Protein AF-A0A537FIA8-F1 (afdb_monomer)

Radius of gyration: 10.34 Å; Cα contacts (8 Å, |Δi|>4): 95; chains: 1; bounding box: 21×28×25 Å

Nearest PDB structures (foldseek):
  8uu8-assembly1_v  TM=8.617E-01  e=5.278E-02  Listeria monocytogenes EGD-e
  8kab-assembly1_h  TM=7.906E-01  e=1.594E-01  Mycolicibacterium smegmatis MC2 155
  7yla-assembly1_6  TM=6.795E-01  e=1.247E-01  Escherichia coli
  5u99-assembly1_A  TM=6.819E-01  e=9.46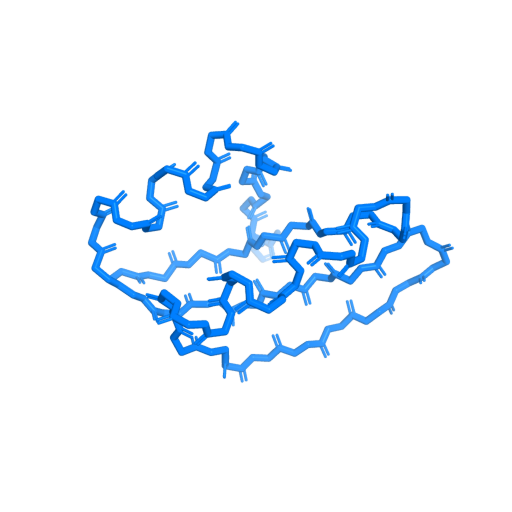3E-01  Mycobacterium tuberculosis H37Rv
  7yrj-assembly4_D  TM=5.210E-01  e=7.636E+00  Homo sapiens

Structure (mmCIF, N/CA/C/O backbone):
data_AF-A0A537FIA8-F1
#
_entry.id   AF-A0A537FIA8-F1
#
loop_
_atom_site.group_PDB
_atom_site.id
_atom_site.type_symbol
_atom_site.label_atom_id
_atom_site.label_alt_id
_atom_site.label_comp_id
_atom_site.label_asym_id
_atom_site.label_entity_id
_atom_site.label_seq_id
_atom_site.pdbx_PDB_ins_code
_atom_site.Cartn_x
_atom_site.Cartn_y
_atom_site.Cartn_z
_atom_site.occupancy
_atom_site.B_iso_or_equiv
_atom_site.auth_seq_id
_atom_site.auth_comp_id
_atom_site.auth_asym_id
_atom_site.auth_atom_id
_atom_site.pdbx_PDB_model_num
ATOM 1 N N . VAL A 1 1 ? -8.810 1.230 9.793 1.00 94.88 1 VAL A N 1
ATOM 2 C CA . VAL A 1 1 ? -8.193 2.581 9.750 1.00 94.88 1 VAL A CA 1
ATOM 3 C C . VAL A 1 1 ? -7.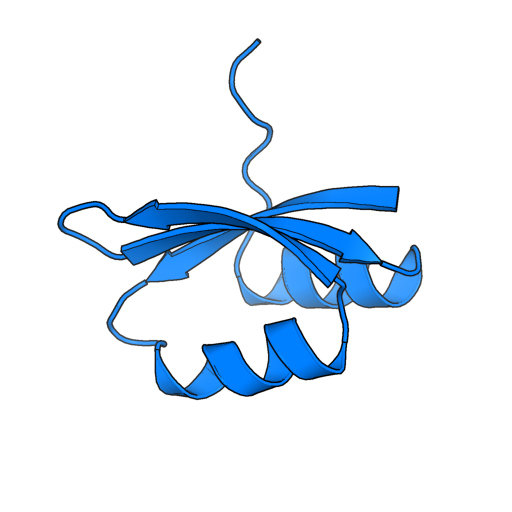769 2.904 8.326 1.00 94.88 1 VAL A C 1
ATOM 5 O O . VAL A 1 1 ? -7.666 1.974 7.532 1.00 94.88 1 VAL A O 1
ATOM 8 N N . GLU A 1 2 ? -7.546 4.180 8.003 1.00 95.81 2 GLU A N 1
ATOM 9 C CA . GLU A 1 2 ? -7.058 4.609 6.684 1.00 95.81 2 GLU A CA 1
ATOM 10 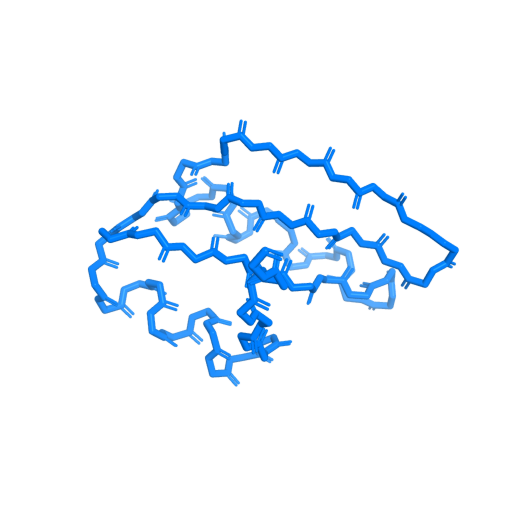C C . GLU A 1 2 ? -5.625 5.147 6.737 1.00 95.81 2 GLU A C 1
ATOM 12 O O . GLU A 1 2 ? -5.192 5.729 7.741 1.00 95.81 2 GLU A O 1
ATOM 17 N N . ALA A 1 3 ? -4.891 4.953 5.645 1.00 94.38 3 ALA A N 1
ATOM 18 C CA . ALA A 1 3 ? -3.559 5.509 5.443 1.00 94.38 3 ALA A CA 1
ATOM 19 C C . ALA A 1 3 ? -3.272 5.725 3.953 1.00 94.38 3 ALA A C 1
ATOM 21 O O . ALA A 1 3 ? -3.894 5.093 3.102 1.00 94.38 3 ALA A O 1
ATOM 22 N N . GLU A 1 4 ? -2.310 6.594 3.656 1.00 94.94 4 GLU A N 1
ATOM 23 C CA . GLU A 1 4 ? -1.679 6.681 2.341 1.00 94.94 4 GLU A CA 1
ATOM 24 C C . GLU A 1 4 ? -0.284 6.046 2.434 1.00 94.94 4 GLU A C 1
ATOM 26 O O . GLU A 1 4 ? 0.502 6.346 3.342 1.00 94.94 4 GLU A O 1
ATOM 31 N N . LEU A 1 5 ? -0.011 5.114 1.525 1.00 94.31 5 LEU A N 1
ATOM 32 C CA . LEU A 1 5 ? 1.269 4.427 1.384 1.00 94.31 5 LEU A CA 1
ATOM 33 C C . LEU A 1 5 ? 1.901 4.848 0.063 1.00 94.31 5 LEU A C 1
ATOM 35 O O . LEU A 1 5 ? 1.200 4.946 -0.942 1.00 94.31 5 LEU A O 1
ATOM 39 N N . PHE A 1 6 ? 3.214 5.055 0.049 1.00 94.25 6 PHE A N 1
ATOM 40 C CA . PHE A 1 6 ? 3.957 5.252 -1.190 1.00 94.25 6 PHE A CA 1
ATOM 41 C C . PHE A 1 6 ? 4.739 3.985 -1.521 1.00 94.25 6 PHE A C 1
ATOM 43 O O . PHE A 1 6 ? 5.576 3.547 -0.736 1.00 94.25 6 PHE A O 1
ATOM 50 N N . LEU A 1 7 ? 4.472 3.403 -2.686 1.00 94.25 7 LEU A N 1
ATOM 51 C CA . LEU A 1 7 ? 5.203 2.251 -3.191 1.00 94.25 7 LEU A CA 1
ATOM 52 C C . LEU A 1 7 ? 6.083 2.691 -4.369 1.00 94.25 7 LEU A C 1
ATOM 54 O O . LEU A 1 7 ? 5.544 2.964 -5.445 1.00 94.25 7 LEU A O 1
ATOM 58 N N . PRO A 1 8 ? 7.419 2.746 -4.211 1.00 94.19 8 PRO A N 1
ATOM 59 C CA . PRO A 1 8 ? 8.302 3.084 -5.319 1.00 94.19 8 PRO A CA 1
ATOM 60 C C . PRO A 1 8 ? 8.258 1.996 -6.395 1.00 94.19 8 PRO A C 1
ATOM 62 O O . PRO A 1 8 ? 8.060 0.813 -6.098 1.00 94.19 8 PRO A O 1
ATOM 65 N N . TRP A 1 9 ? 8.517 2.361 -7.652 1.00 94.38 9 TRP A N 1
ATOM 66 C CA . TRP A 1 9 ? 8.522 1.398 -8.760 1.00 94.38 9 TRP A CA 1
ATOM 67 C C . TRP A 1 9 ? 9.535 0.267 -8.583 1.00 94.38 9 TRP A C 1
ATOM 69 O O . TRP A 1 9 ? 9.272 -0.865 -8.986 1.00 94.38 9 TRP A O 1
ATOM 79 N N . SER A 1 10 ? 10.643 0.530 -7.890 1.00 94.94 10 SER A N 1
ATOM 80 C CA . SER A 1 10 ? 11.628 -0.488 -7.510 1.00 94.94 10 SER A CA 1
ATOM 81 C C . SER A 1 10 ? 11.066 -1.582 -6.585 1.00 94.94 10 SER A C 1
ATOM 83 O O . SER A 1 10 ? 11.635 -2.671 -6.520 1.00 94.94 10 SER A O 1
ATOM 85 N N . ALA A 1 11 ? 9.942 -1.331 -5.906 1.00 93.69 11 ALA A N 1
ATOM 86 C CA . ALA A 1 11 ? 9.262 -2.256 -4.999 1.00 93.69 11 ALA A CA 1
ATOM 87 C C . ALA A 1 11 ? 7.908 -2.761 -5.540 1.00 93.69 11 ALA A C 1
ATOM 89 O O . ALA A 1 11 ? 7.134 -3.352 -4.792 1.00 93.69 11 ALA A O 1
ATOM 90 N N . GLN A 1 12 ? 7.620 -2.589 -6.837 1.00 92.19 12 GLN A N 1
ATOM 91 C CA . GLN A 1 12 ? 6.338 -2.963 -7.464 1.00 92.19 12 GLN A CA 1
ATOM 92 C C . GLN A 1 12 ? 5.857 -4.390 -7.151 1.00 92.19 12 GLN A C 1
ATOM 94 O O . GLN A 1 12 ? 4.654 -4.619 -7.035 1.00 92.19 12 GLN A O 1
ATOM 99 N N . LYS A 1 13 ? 6.779 -5.343 -6.973 1.00 93.56 13 LYS A N 1
ATOM 100 C CA . LYS A 1 13 ? 6.463 -6.737 -6.614 1.00 93.56 13 LYS A CA 1
ATOM 101 C C . LYS A 1 13 ? 5.674 -6.876 -5.303 1.00 93.56 13 LYS A C 1
ATOM 103 O O . LYS A 1 13 ? 4.911 -7.822 -5.159 1.00 93.56 13 LYS A O 1
ATOM 108 N N . GLU A 1 14 ? 5.806 -5.924 -4.381 1.00 93.44 14 GLU A N 1
ATOM 109 C CA . GLU A 1 14 ? 5.112 -5.940 -3.090 1.00 93.44 14 GLU A CA 1
ATOM 110 C C . GLU A 1 14 ? 3.658 -5.437 -3.194 1.00 93.44 14 GLU A C 1
ATOM 112 O O . GLU A 1 14 ? 2.881 -5.565 -2.249 1.00 93.44 14 GLU A O 1
ATOM 117 N N . ARG A 1 15 ? 3.244 -4.895 -4.353 1.00 94.00 15 ARG A N 1
ATOM 118 C CA . ARG A 1 15 ? 1.896 -4.336 -4.558 1.00 94.00 15 ARG A CA 1
ATOM 119 C C . ARG A 1 15 ? 0.790 -5.371 -4.339 1.00 94.00 15 ARG A C 1
ATOM 121 O O . ARG A 1 15 ? -0.260 -5.028 -3.805 1.00 94.00 15 ARG A O 1
ATOM 128 N N . GLY A 1 16 ? 1.037 -6.633 -4.697 1.00 95.06 16 GLY A N 1
ATOM 129 C CA . GLY A 1 16 ? 0.101 -7.732 -4.435 1.00 95.06 16 GLY A CA 1
ATOM 130 C C . GLY A 1 16 ? -0.182 -7.915 -2.942 1.00 95.06 16 GLY A C 1
ATOM 131 O O . GLY A 1 16 ? -1.336 -8.030 -2.548 1.00 95.06 16 GLY A O 1
ATOM 132 N N . HIS A 1 17 ? 0.849 -7.818 -2.096 1.00 94.50 17 HIS A N 1
ATOM 133 C CA . HIS A 1 17 ? 0.696 -7.939 -0.646 1.00 94.50 17 HIS A CA 1
ATOM 134 C C . HIS A 1 17 ? -0.194 -6.831 -0.059 1.00 94.50 17 HIS A C 1
ATOM 136 O O . HIS A 1 17 ? -0.984 -7.079 0.853 1.00 94.50 17 HIS A O 1
ATOM 142 N N . ILE A 1 18 ? -0.113 -5.612 -0.607 1.00 94.75 18 ILE A N 1
ATOM 143 C CA . ILE A 1 18 ? -0.985 -4.501 -0.202 1.00 94.75 18 ILE A CA 1
ATOM 144 C C . ILE A 1 18 ? -2.447 -4.810 -0.553 1.00 94.75 18 ILE A C 1
ATOM 146 O O . ILE A 1 18 ? -3.315 -4.610 0.294 1.00 94.75 18 ILE A O 1
ATOM 150 N N . PHE A 1 19 ? -2.715 -5.332 -1.755 1.00 95.88 19 PHE A N 1
ATOM 151 C CA . PHE A 1 19 ? -4.067 -5.721 -2.174 1.00 95.88 19 PHE A CA 1
ATOM 152 C C . PHE A 1 19 ? -4.640 -6.890 -1.365 1.00 95.88 19 PHE A C 1
ATOM 154 O O . PHE A 1 19 ? -5.830 -6.882 -1.060 1.00 95.88 19 PHE A O 1
ATOM 161 N N . ASP A 1 20 ? -3.808 -7.856 -0.976 1.00 96.81 20 ASP A N 1
ATOM 162 C CA . ASP A 1 20 ? -4.244 -8.992 -0.153 1.00 96.81 20 ASP A CA 1
ATOM 163 C C . ASP A 1 20 ? -4.583 -8.575 1.284 1.00 96.81 20 ASP A C 1
ATOM 165 O O . ASP A 1 20 ? -5.429 -9.184 1.939 1.00 96.81 20 ASP A O 1
ATOM 169 N N . THR A 1 21 ? -3.923 -7.532 1.795 1.00 95.25 21 THR A N 1
ATOM 170 C CA . THR A 1 21 ? -4.021 -7.141 3.209 1.00 95.25 21 THR A CA 1
ATOM 171 C C . THR A 1 21 ? -4.981 -5.966 3.436 1.00 95.25 21 THR A C 1
ATOM 173 O O . THR A 1 21 ? -5.490 -5.775 4.543 1.00 95.25 21 THR A O 1
ATOM 176 N N . CYS A 1 22 ? -5.216 -5.127 2.427 1.00 97.06 22 CYS A N 1
ATOM 177 C CA . CYS A 1 22 ? -6.001 -3.901 2.544 1.00 97.06 22 CYS A CA 1
ATOM 178 C C . CYS A 1 22 ? -6.920 -3.686 1.340 1.00 97.06 22 CYS A C 1
ATOM 180 O O . CYS A 1 22 ? -6.597 -4.015 0.204 1.00 97.06 22 CYS A O 1
ATOM 182 N N . THR A 1 23 ? -8.042 -3.006 1.574 1.00 98.06 23 THR A N 1
ATOM 183 C CA . THR A 1 23 ? -8.840 -2.440 0.485 1.00 98.06 23 THR A CA 1
ATOM 184 C C . THR A 1 23 ? -8.173 -1.162 -0.015 1.00 98.06 23 THR A C 1
ATOM 186 O O . THR A 1 23 ? -7.998 -0.215 0.755 1.00 98.06 23 THR A O 1
ATOM 189 N N . VAL A 1 24 ? -7.827 -1.109 -1.300 1.00 97.06 24 VAL A N 1
ATOM 190 C CA . VAL A 1 24 ? -7.337 0.114 -1.951 1.00 97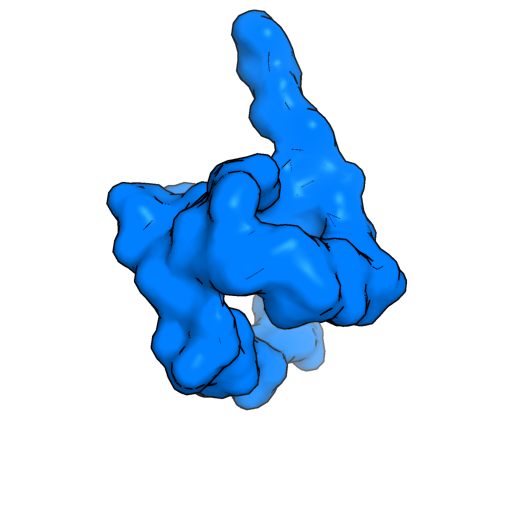.06 24 VAL A CA 1
ATOM 191 C C . VAL A 1 24 ? -8.532 0.973 -2.368 1.00 97.06 24 VAL A C 1
ATOM 193 O O . VAL A 1 24 ? -9.434 0.507 -3.057 1.00 97.06 24 VAL A O 1
ATOM 196 N N . LEU A 1 25 ? -8.551 2.219 -1.899 1.00 97.69 25 LEU A N 1
ATOM 197 C CA . LEU A 1 25 ? -9.605 3.206 -2.141 1.00 97.69 25 LEU A CA 1
ATOM 198 C C . LEU A 1 25 ? -9.272 4.139 -3.309 1.00 97.69 25 LEU A C 1
ATOM 200 O O . LEU A 1 25 ? -10.180 4.624 -3.977 1.00 97.69 25 LEU A O 1
ATOM 204 N N . GLU A 1 26 ? -7.988 4.435 -3.509 1.00 97.25 26 GLU A N 1
ATOM 205 C CA . GLU A 1 26 ? -7.495 5.334 -4.554 1.00 97.25 26 GLU A CA 1
ATOM 206 C C . GLU A 1 26 ? -6.050 4.985 -4.911 1.00 97.25 26 GLU A C 1
ATOM 208 O O . GLU A 1 26 ? -5.269 4.585 -4.040 1.00 97.25 26 GLU A O 1
ATOM 213 N N . GLU A 1 27 ? -5.701 5.182 -6.182 1.00 95.88 27 GLU A N 1
ATOM 214 C CA . GLU A 1 27 ? -4.348 5.023 -6.704 1.00 95.88 27 GLU A CA 1
ATOM 215 C C . GLU A 1 27 ? -3.933 6.269 -7.484 1.00 95.88 27 GLU A C 1
ATOM 217 O O . GLU A 1 27 ? -4.650 6.728 -8.375 1.00 95.88 27 GLU A O 1
ATOM 222 N N . ARG A 1 28 ? -2.746 6.791 -7.176 1.00 95.75 28 ARG A N 1
ATOM 223 C CA . ARG A 1 28 ? -2.157 7.942 -7.862 1.00 95.75 28 ARG A CA 1
ATOM 224 C C . ARG A 1 28 ? -0.693 7.664 -8.150 1.00 95.75 28 ARG A C 1
ATOM 226 O O . ARG A 1 28 ? 0.126 7.621 -7.240 1.00 95.75 28 ARG A O 1
ATOM 233 N N . ALA A 1 29 ? -0.377 7.457 -9.419 1.00 95.06 29 ALA A N 1
ATOM 234 C CA . ALA A 1 29 ? 0.986 7.231 -9.877 1.00 95.06 29 ALA A CA 1
ATOM 235 C C . ALA A 1 29 ? 1.721 8.555 -10.131 1.00 95.06 29 ALA A C 1
ATOM 237 O O . ALA A 1 29 ? 1.116 9.525 -10.591 1.00 95.06 29 ALA A O 1
ATOM 238 N N . ASP A 1 30 ? 3.026 8.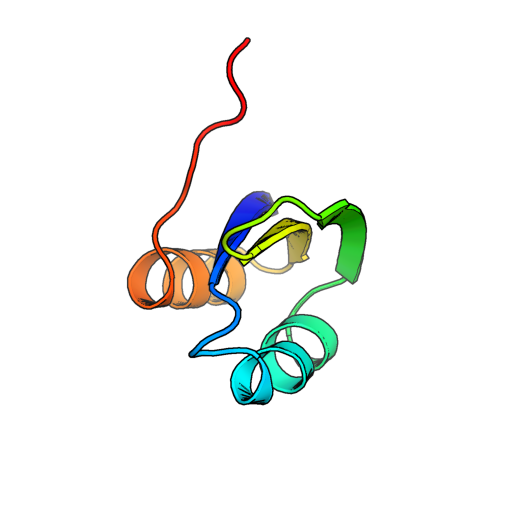563 -9.884 1.00 92.25 30 ASP A N 1
ATOM 239 C CA . ASP A 1 30 ? 3.959 9.593 -10.330 1.00 92.25 30 ASP A CA 1
ATOM 240 C C . ASP A 1 30 ? 5.183 8.960 -11.029 1.00 92.25 30 ASP A C 1
ATOM 242 O O . ASP A 1 30 ? 5.184 7.778 -11.388 1.00 92.25 30 ASP A O 1
ATOM 246 N N . GLY A 1 31 ? 6.224 9.757 -11.291 1.00 94.25 31 GLY A N 1
ATOM 247 C CA . GLY A 1 31 ? 7.439 9.273 -11.954 1.00 94.25 31 GLY A CA 1
ATOM 248 C C . GLY A 1 31 ? 8.266 8.279 -11.126 1.00 94.25 31 GLY A C 1
ATOM 249 O O . GLY A 1 31 ? 9.051 7.528 -11.699 1.00 94.25 31 GLY A O 1
ATOM 250 N N . GLU A 1 32 ? 8.085 8.239 -9.806 1.00 93.94 32 GLU A N 1
ATOM 251 C CA . GLU A 1 32 ? 8.912 7.469 -8.870 1.00 93.94 32 GLU A CA 1
ATOM 252 C C . GLU A 1 32 ? 8.173 6.259 -8.273 1.00 93.94 32 GLU A C 1
ATOM 254 O O . GLU A 1 32 ? 8.810 5.277 -7.873 1.00 93.94 32 GLU A O 1
ATOM 259 N N . GLY A 1 33 ? 6.840 6.294 -8.228 1.00 94.94 33 GLY A N 1
ATOM 260 C CA . GLY A 1 33 ? 6.025 5.249 -7.624 1.00 94.94 33 GLY A CA 1
ATOM 261 C C . GLY A 1 33 ? 4.517 5.463 -7.739 1.00 94.94 33 GLY A C 1
ATOM 262 O O . GLY A 1 33 ? 4.009 6.230 -8.556 1.00 94.94 33 GLY A O 1
ATOM 263 N N . VAL A 1 34 ? 3.784 4.763 -6.877 1.00 95.38 34 VAL A N 1
ATOM 264 C CA . VAL A 1 34 ? 2.337 4.914 -6.710 1.00 95.38 34 VAL A CA 1
ATOM 265 C C . VAL A 1 34 ? 1.992 5.212 -5.260 1.00 95.38 34 VAL A C 1
ATOM 267 O O . VAL A 1 34 ? 2.439 4.530 -4.338 1.00 95.38 34 VAL A O 1
ATOM 270 N N . PHE A 1 35 ? 1.159 6.225 -5.064 1.00 95.12 35 PHE A N 1
ATOM 271 C CA . PHE A 1 35 ? 0.460 6.474 -3.816 1.00 95.12 35 PHE A CA 1
ATOM 272 C C . PHE A 1 35 ? -0.822 5.649 -3.787 1.00 95.12 35 PHE A C 1
ATOM 274 O O . PHE A 1 35 ? -1.630 5.703 -4.717 1.00 95.12 35 PHE A O 1
ATOM 281 N N . LEU A 1 36 ? -1.005 4.895 -2.708 1.00 95.38 36 LEU A N 1
ATOM 282 C CA . LEU A 1 36 ? -2.153 4.031 -2.475 1.00 95.38 36 LEU A CA 1
ATOM 283 C C . LEU A 1 36 ? -2.869 4.508 -1.218 1.00 95.38 36 LEU A C 1
ATOM 285 O O . LEU A 1 36 ? -2.327 4.402 -0.114 1.00 95.38 36 LEU A O 1
ATOM 289 N N . ARG A 1 37 ? -4.103 4.997 -1.365 1.00 96.56 37 ARG A N 1
ATOM 290 C CA . ARG A 1 37 ? -4.970 5.2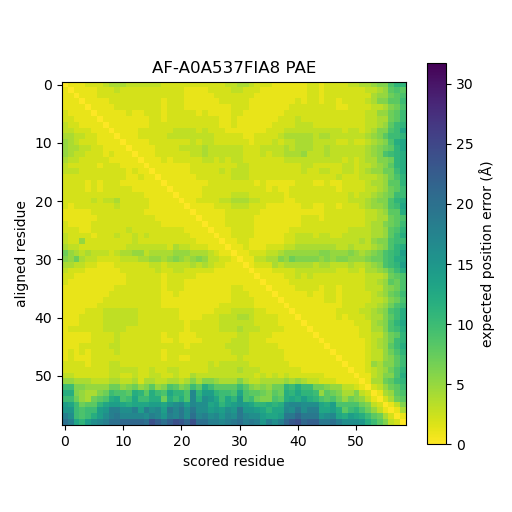30 -0.207 1.00 96.56 37 ARG A CA 1
ATOM 291 C C . ARG A 1 37 ? -5.632 3.915 0.157 1.00 96.56 37 ARG A C 1
ATOM 293 O O . ARG A 1 37 ? -6.391 3.365 -0.634 1.00 96.56 37 ARG A O 1
ATOM 300 N N . VAL A 1 38 ? -5.349 3.407 1.348 1.00 96.25 38 VAL A N 1
ATOM 301 C CA . VAL A 1 38 ? -5.793 2.088 1.806 1.00 96.25 38 VAL A CA 1
ATOM 302 C C . VAL A 1 38 ? -6.686 2.184 3.031 1.00 96.25 38 VAL A C 1
ATOM 304 O O . VAL A 1 38 ? -6.512 3.057 3.883 1.00 96.25 38 VAL A O 1
ATOM 307 N N . ARG A 1 39 ? -7.609 1.231 3.153 1.00 97.44 39 ARG A N 1
ATOM 308 C CA . ARG A 1 39 ? -8.361 0.942 4.373 1.00 97.44 39 ARG 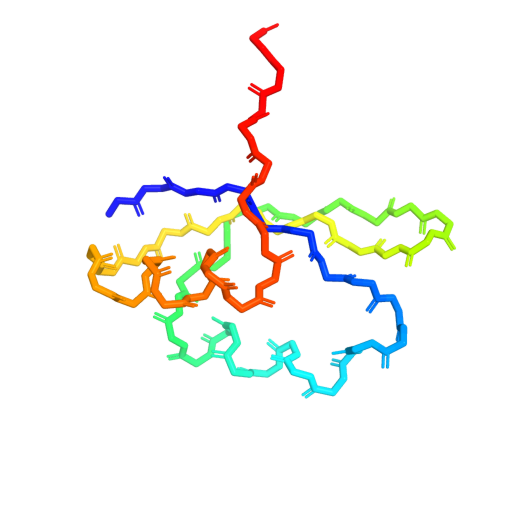A CA 1
ATOM 309 C C . ARG A 1 39 ? -8.137 -0.515 4.764 1.00 97.44 39 ARG A C 1
ATOM 311 O O . ARG A 1 39 ? -8.355 -1.417 3.963 1.00 97.44 39 ARG A O 1
ATOM 318 N N . GLY A 1 40 ? -7.747 -0.739 6.013 1.00 96.56 40 GLY A N 1
ATOM 319 C CA . GLY A 1 40 ? -7.520 -2.081 6.551 1.00 96.56 40 GLY A CA 1
ATOM 320 C C . GLY A 1 40 ? -7.579 -2.123 8.074 1.00 96.56 40 GLY A C 1
ATOM 321 O O . GLY A 1 40 ? -7.883 -1.115 8.730 1.00 96.56 40 GLY A O 1
ATOM 322 N N . GLU A 1 41 ? -7.289 -3.288 8.647 1.00 97.81 41 GLU A N 1
ATOM 323 C CA . GLU A 1 41 ? -7.156 -3.430 10.097 1.00 97.81 41 GLU A CA 1
ATOM 324 C C . GLU A 1 41 ? -5.980 -2.595 10.642 1.00 97.81 41 GLU A C 1
ATOM 326 O O . GLU A 1 41 ? -4.982 -2.416 9.937 1.00 97.81 41 GLU A O 1
ATOM 331 N N . PRO A 1 42 ? -6.059 -2.080 11.887 1.00 95.62 42 PRO A N 1
ATOM 332 C CA . PRO A 1 42 ? -5.014 -1.233 12.468 1.00 95.62 42 PRO A CA 1
ATOM 333 C C . PRO A 1 42 ? -3.605 -1.830 12.381 1.00 95.62 42 PRO A C 1
ATOM 335 O O . PRO A 1 42 ? -2.683 -1.155 11.930 1.00 95.62 42 PRO A O 1
ATOM 338 N N . GLU A 1 43 ? -3.450 -3.103 12.745 1.00 96.06 43 GLU A N 1
ATOM 339 C CA . GLU A 1 43 ? -2.150 -3.782 12.763 1.00 96.06 43 GLU A CA 1
ATOM 340 C C . GLU A 1 43 ? -1.594 -4.039 11.358 1.00 96.06 43 GLU A C 1
ATOM 342 O O . GLU A 1 43 ? -0.394 -3.907 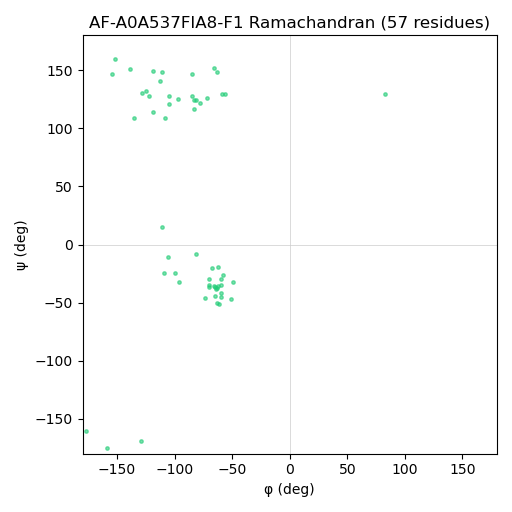11.128 1.00 96.06 43 GLU A O 1
ATOM 347 N N . ALA A 1 44 ? -2.462 -4.361 10.396 1.00 95.12 44 ALA A N 1
ATOM 348 C CA . ALA A 1 44 ? -2.075 -4.506 8.996 1.00 95.12 44 ALA A CA 1
ATOM 349 C C . ALA A 1 44 ? -1.551 -3.183 8.422 1.00 95.12 44 ALA A C 1
ATOM 351 O O . ALA A 1 44 ? -0.448 -3.126 7.880 1.00 95.12 44 ALA A O 1
ATOM 352 N N . VAL A 1 45 ? -2.317 -2.103 8.605 1.00 94.75 45 VAL A N 1
ATOM 353 C CA . VAL A 1 45 ? -1.940 -0.768 8.127 1.00 94.75 45 VAL A CA 1
ATOM 354 C C . VAL A 1 45 ? -0.661 -0.283 8.807 1.00 94.75 45 VAL A C 1
ATOM 356 O O . VAL A 1 45 ? 0.180 0.326 8.147 1.00 94.75 45 VAL A O 1
ATOM 359 N N . LYS A 1 46 ? -0.479 -0.575 10.100 1.00 94.44 46 LYS A N 1
ATOM 360 C CA . LYS A 1 46 ? 0.744 -0.251 10.839 1.00 94.44 46 LYS A CA 1
ATOM 361 C C . LYS A 1 46 ? 1.970 -0.951 10.245 1.00 94.44 46 LYS A C 1
ATOM 363 O O . LYS A 1 46 ? 2.929 -0.262 9.915 1.00 94.44 46 LYS A O 1
ATOM 368 N N . ARG A 1 47 ? 1.923 -2.272 10.029 1.00 94.44 47 ARG A N 1
ATOM 369 C CA . ARG A 1 47 ? 3.047 -3.025 9.437 1.00 94.44 47 ARG A CA 1
ATOM 370 C C . ARG A 1 47 ? 3.416 -2.526 8.040 1.00 94.44 47 ARG A C 1
ATOM 372 O O . ARG A 1 47 ? 4.588 -2.299 7.762 1.00 94.44 47 ARG A O 1
ATOM 379 N N . LEU A 1 48 ? 2.422 -2.296 7.180 1.00 93.88 48 LEU A N 1
ATOM 380 C CA . LEU A 1 48 ? 2.658 -1.754 5.835 1.00 93.88 48 LEU A CA 1
ATOM 381 C C . LEU A 1 48 ? 3.242 -0.333 5.890 1.00 93.88 48 LEU A C 1
ATOM 383 O O . LEU A 1 48 ? 4.136 0.006 5.119 1.00 93.88 48 LEU A O 1
ATOM 387 N N . SER A 1 49 ? 2.776 0.490 6.833 1.00 92.12 49 SER A N 1
ATOM 388 C CA . SER A 1 49 ? 3.307 1.839 7.062 1.00 92.12 49 SER A CA 1
ATOM 389 C C . SER A 1 49 ? 4.762 1.827 7.532 1.00 92.12 49 SER A C 1
ATOM 391 O O . SER A 1 49 ? 5.526 2.706 7.148 1.00 92.12 49 SER A O 1
ATOM 393 N N . GLU A 1 50 ? 5.154 0.856 8.357 1.00 91.44 50 GLU A N 1
ATOM 394 C CA . GLU A 1 50 ? 6.544 0.667 8.796 1.00 91.44 50 GLU A CA 1
ATOM 395 C C . GLU A 1 50 ? 7.435 0.169 7.647 1.00 91.44 50 GLU A C 1
ATOM 397 O O . GLU A 1 50 ? 8.589 0.579 7.549 1.00 91.44 50 GLU A O 1
ATOM 402 N N . GLN A 1 51 ? 6.896 -0.666 6.753 1.00 90.62 51 GLN A N 1
ATOM 403 C CA . GLN A 1 51 ? 7.626 -1.220 5.611 1.00 90.62 51 GLN A CA 1
ATOM 404 C C . GLN A 1 51 ? 7.870 -0.196 4.492 1.00 90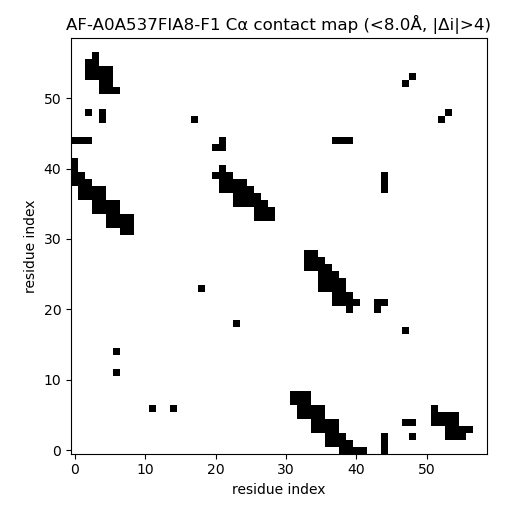.62 51 GLN A C 1
ATOM 406 O O . GLN A 1 51 ? 8.975 -0.123 3.959 1.00 90.62 51 GLN A O 1
ATOM 411 N N . PHE A 1 52 ? 6.846 0.573 4.116 1.00 85.50 52 PHE A N 1
ATOM 412 C CA . PHE A 1 52 ? 6.897 1.474 2.954 1.00 85.50 52 PHE A CA 1
ATOM 413 C C . PHE A 1 52 ? 7.022 2.956 3.327 1.00 85.50 52 PHE A C 1
ATOM 415 O O . PHE A 1 52 ? 7.302 3.793 2.472 1.00 85.50 52 PHE A O 1
ATOM 422 N N . GLY A 1 53 ? 6.845 3.285 4.606 1.00 76.56 53 GLY A N 1
ATOM 423 C CA . GLY A 1 53 ? 6.723 4.655 5.078 1.00 76.56 53 GLY A CA 1
ATOM 424 C C . GLY A 1 53 ? 5.295 5.173 4.912 1.00 76.56 53 GLY A C 1
ATOM 425 O O . GLY A 1 53 ? 4.692 5.111 3.839 1.00 76.56 53 GLY A O 1
ATOM 426 N N . ARG A 1 54 ? 4.741 5.726 5.992 1.00 72.00 54 ARG A N 1
ATOM 427 C CA . ARG A 1 54 ? 3.466 6.446 5.941 1.00 72.00 54 ARG A CA 1
ATOM 428 C C . ARG A 1 54 ? 3.718 7.859 5.440 1.00 72.00 54 ARG A C 1
ATOM 430 O O . ARG A 1 54 ? 4.472 8.600 6.070 1.00 72.00 54 ARG A O 1
ATOM 437 N N . ARG A 1 55 ? 3.037 8.265 4.370 1.00 68.81 55 ARG A N 1
ATOM 438 C CA . ARG A 1 55 ? 2.850 9.690 4.092 1.00 68.81 55 ARG A CA 1
ATOM 439 C C . ARG A 1 55 ? 1.481 10.080 4.619 1.00 68.81 55 ARG A C 1
ATOM 441 O O . ARG A 1 55 ? 0.474 9.432 4.349 1.00 68.81 55 ARG A O 1
ATOM 448 N N . THR A 1 56 ? 1.453 11.091 5.475 1.00 56.38 56 THR A N 1
ATOM 449 C CA . THR A 1 56 ? 0.193 11.739 5.820 1.00 56.38 56 THR A CA 1
ATOM 450 C C . THR A 1 56 ? -0.211 12.536 4.584 1.00 56.38 56 THR A C 1
ATOM 452 O O . THR A 1 56 ? 0.627 13.310 4.112 1.00 56.38 56 THR A O 1
ATOM 455 N N . PRO A 1 57 ? -1.426 12.360 4.035 1.00 48.00 57 PRO A N 1
ATOM 456 C CA . PRO A 1 57 ? -1.875 13.225 2.955 1.00 48.00 57 PRO A CA 1
ATOM 457 C C . PRO A 1 57 ? -1.792 14.670 3.458 1.00 48.00 57 PRO A C 1
ATOM 459 O O . PRO A 1 57 ? -2.213 14.958 4.582 1.00 48.00 57 PRO A O 1
ATOM 462 N N . ALA A 1 58 ? -1.160 15.548 2.677 1.00 45.16 58 ALA A N 1
ATOM 463 C CA . ALA A 1 58 ? -1.138 16.971 2.991 1.00 45.16 58 ALA A CA 1
ATOM 464 C C . ALA A 1 58 ? -2.591 17.471 3.041 1.00 45.16 58 ALA A C 1
ATOM 466 O O . ALA A 1 58 ? -3.370 17.150 2.142 1.00 45.16 58 ALA A O 1
ATOM 467 N N . THR A 1 59 ? -2.933 18.162 4.131 1.00 38.12 59 THR A N 1
ATOM 468 C CA . THR A 1 59 ? -4.262 18.717 4.427 1.00 38.12 59 THR A CA 1
ATOM 469 C C . THR A 1 59 ? -4.811 19.566 3.289 1.00 38.12 59 THR A C 1
ATOM 471 O O . THR A 1 59 ? -4.025 20.364 2.728 1.00 38.12 59 THR A O 1
#

Mean predicted aligned error: 3.57 Å

pLDDT: mean 90.41, std 12.99, range [38.12, 98.06]

Solvent-accessible surface area (backbone atoms only — not comparable to full-atom values): 3392 Å² total; per-residue (Å²): 84,76,51,35,36,46,46,42,60,95,50,53,84,53,51,60,58,49,58,76,62,26,50,74,78,46,80,48,75,60,99,64,28,34,39,35,34,33,40,31,54,64,69,56,50,48,54,52,29,72,73,54,40,64,48,77,77,83,128

Secondary structure (DSSP, 8-state):
-EEEEEEEGGGGGGHHHHHHHSEEEEEEE-SSEEEEEEE--HHHHHHHHHHH-EEPPP-

Foldseek 3Di:
DKFKFWDFPVRVVCVVVLVVAWDFPDWDDDPGTIITITDHDPVSVVVRCVVGNTDDPDD

Sequence (59 aa):
VEAELFLPWSAQKERGHIFDTCTVLEERADGEGVFLRVRGEPEAVKRLSEQFGRRTPAT